Protein AF-A0A954GT92-F1 (afdb_monomer_lite)

Foldseek 3Di:
DDDDDDDDDDDDDDPVPDPPDPPPPPPPPPPPDVVNVLLVVCVVCVVVVHDDDLCVSCVVPVVCNVVSVVPVVVVVVVVVVQVVVVVVVVVPPDPPDPVCQDDPQWGFDAFPDQDPVGTDTDTDRNDDDDDD

Structure (mmCIF, N/CA/C/O backbone):
data_AF-A0A954GT92-F1
#
_entry.id   AF-A0A954GT92-F1
#
loop_
_atom_site.group_PDB
_atom_site.id
_atom_site.type_symbol
_atom_site.label_atom_id
_atom_site.label_alt_id
_atom_site.label_comp_id
_atom_site.label_asym_id
_atom_site.label_entity_id
_atom_site.label_seq_id
_atom_site.pdbx_PDB_ins_code
_atom_site.Cartn_x
_atom_site.Cartn_y
_atom_site.Cartn_z
_atom_site.occupancy
_atom_site.B_iso_or_equiv
_atom_site.auth_seq_id
_atom_site.auth_comp_id
_atom_site.auth_asym_id
_atom_site.auth_atom_id
_atom_site.pdbx_PDB_model_num
ATOM 1 N N . MET A 1 1 ? 30.919 -56.099 57.991 1.00 40.53 1 MET A N 1
ATOM 2 C CA . MET A 1 1 ? 29.799 -55.316 58.552 1.00 40.53 1 MET A CA 1
ATOM 3 C C . MET A 1 1 ? 30.150 -53.840 58.389 1.00 40.53 1 MET A C 1
ATOM 5 O O . MET A 1 1 ? 31.118 -53.416 58.995 1.00 40.53 1 MET A O 1
ATOM 9 N N . THR A 1 2 ? 29.684 -53.176 57.321 1.00 41.78 2 THR A N 1
ATOM 10 C CA . THR A 1 2 ? 28.425 -52.381 57.267 1.00 41.78 2 THR A CA 1
ATOM 11 C C . THR A 1 2 ? 28.515 -51.176 58.208 1.00 41.78 2 THR A C 1
ATOM 13 O O . THR A 1 2 ? 28.666 -51.378 59.401 1.00 41.78 2 THR A O 1
ATOM 16 N N . GLY A 1 3 ? 28.431 -49.910 57.824 1.00 38.72 3 GLY A N 1
ATOM 17 C CA . GLY A 1 3 ? 28.083 -49.207 56.594 1.00 38.72 3 GLY A CA 1
ATOM 18 C C . GLY A 1 3 ? 27.749 -47.781 57.054 1.00 38.72 3 GLY A C 1
ATOM 19 O O . GLY A 1 3 ? 27.098 -47.627 58.085 1.00 38.72 3 GLY A O 1
ATOM 20 N N . SER A 1 4 ? 28.243 -46.745 56.381 1.00 43.84 4 SER A N 1
ATOM 21 C CA . SER A 1 4 ? 27.777 -45.374 56.613 1.00 43.84 4 SER A CA 1
ATOM 22 C C . SER A 1 4 ? 27.986 -44.538 55.349 1.00 43.84 4 SER A C 1
ATOM 24 O O . SER A 1 4 ? 29.019 -44.690 54.697 1.00 43.84 4 SER A O 1
ATOM 26 N N . ALA A 1 5 ? 27.002 -43.680 55.057 1.00 52.94 5 ALA A N 1
ATOM 27 C CA . ALA A 1 5 ? 26.598 -43.059 53.776 1.00 52.94 5 ALA A CA 1
ATOM 28 C C . ALA A 1 5 ? 25.736 -43.984 52.880 1.00 52.94 5 ALA A C 1
ATOM 30 O O . ALA A 1 5 ? 26.092 -45.159 52.761 1.00 52.94 5 ALA A O 1
ATOM 31 N N . PRO A 1 6 ? 24.609 -43.526 52.266 1.00 48.28 6 PRO A N 1
ATOM 32 C CA . PRO A 1 6 ? 24.300 -42.183 51.711 1.00 48.28 6 PRO A CA 1
ATOM 33 C C . PRO A 1 6 ? 22.958 -41.590 52.261 1.00 48.28 6 PRO A C 1
ATOM 35 O O . PRO A 1 6 ? 22.289 -42.250 53.045 1.00 48.28 6 PRO A O 1
ATOM 38 N N . ALA A 1 7 ? 22.514 -40.348 52.018 1.00 54.91 7 ALA A N 1
ATOM 39 C CA . ALA A 1 7 ? 22.225 -39.721 50.728 1.00 54.91 7 ALA A CA 1
ATOM 40 C C . ALA A 1 7 ? 22.146 -38.175 50.798 1.00 54.91 7 ALA A C 1
ATOM 42 O O . ALA A 1 7 ? 21.885 -37.623 51.869 1.00 54.91 7 ALA A O 1
ATOM 43 N N . PRO A 1 8 ? 22.371 -37.503 49.654 1.00 50.91 8 PRO A N 1
ATOM 44 C CA . PRO A 1 8 ? 22.205 -36.067 49.465 1.00 50.91 8 PRO A CA 1
ATOM 45 C C . PRO A 1 8 ? 20.745 -35.732 49.134 1.00 50.91 8 PRO A C 1
ATOM 47 O O . PRO A 1 8 ? 20.121 -36.431 48.340 1.00 50.91 8 PRO A O 1
ATOM 50 N N . ASP A 1 9 ? 20.230 -34.643 49.691 1.00 46.78 9 ASP A N 1
ATOM 51 C CA . ASP A 1 9 ? 19.015 -34.000 49.192 1.00 46.78 9 ASP A CA 1
ATOM 52 C C . ASP A 1 9 ? 19.227 -32.491 49.260 1.00 46.78 9 ASP A C 1
ATOM 54 O O . ASP A 1 9 ? 19.159 -31.892 50.331 1.00 46.78 9 ASP A O 1
ATOM 58 N N . ALA A 1 10 ? 19.672 -31.936 48.137 1.00 50.94 10 ALA A N 1
ATOM 59 C CA . ALA A 1 10 ? 19.654 -30.515 47.809 1.00 50.94 10 ALA A CA 1
ATOM 60 C C . ALA A 1 10 ? 20.460 -30.326 46.524 1.00 50.94 10 ALA A C 1
ATOM 62 O O . ALA A 1 10 ? 21.687 -30.226 46.554 1.00 50.94 10 ALA A O 1
ATOM 63 N N . ALA A 1 11 ? 19.759 -30.291 45.402 1.00 48.25 11 ALA A N 1
ATOM 64 C CA . ALA A 1 11 ? 19.965 -29.268 44.387 1.00 48.25 11 ALA A CA 1
ATOM 65 C C . ALA A 1 11 ? 18.851 -29.452 43.368 1.00 48.25 11 ALA A C 1
ATOM 67 O O . ALA A 1 11 ? 18.955 -30.267 42.451 1.00 48.25 11 ALA A O 1
ATOM 68 N N . ASP A 1 12 ? 17.772 -28.720 43.617 1.00 50.59 12 ASP A N 1
ATOM 69 C CA . ASP A 1 12 ? 16.751 -28.407 42.644 1.00 50.59 12 ASP A CA 1
ATOM 70 C C . ASP A 1 12 ? 17.377 -28.064 41.290 1.00 50.59 12 ASP A C 1
ATOM 72 O O . ASP A 1 12 ? 18.262 -27.215 41.147 1.00 50.59 12 ASP A O 1
ATOM 76 N N . ASP A 1 13 ? 16.875 -28.810 40.321 1.00 52.50 13 ASP A N 1
ATOM 77 C CA . ASP A 1 13 ? 16.756 -28.478 38.921 1.00 52.50 13 ASP A CA 1
ATOM 78 C C . ASP A 1 13 ? 16.165 -27.066 38.759 1.00 52.50 13 ASP A C 1
ATOM 80 O O . ASP A 1 13 ? 14.992 -26.839 39.031 1.00 52.50 13 ASP A O 1
ATOM 84 N N . ASP A 1 14 ? 16.985 -26.114 38.321 1.00 43.97 14 ASP A N 1
ATOM 85 C CA . ASP A 1 14 ? 16.512 -25.014 37.478 1.00 43.97 14 ASP A CA 1
ATOM 86 C C . ASP A 1 14 ? 17.628 -24.646 36.500 1.00 43.97 14 ASP A C 1
ATOM 88 O O . ASP A 1 14 ? 18.277 -23.602 36.556 1.00 43.97 14 ASP A O 1
ATOM 92 N N . GLY A 1 15 ? 17.901 -25.579 35.590 1.00 50.12 15 GLY A N 1
ATOM 93 C CA . GLY A 1 15 ? 18.566 -25.272 34.334 1.00 50.12 15 GLY A CA 1
ATOM 94 C C . GLY A 1 15 ? 17.582 -24.575 33.401 1.00 50.12 15 GLY A C 1
ATOM 95 O O . GLY A 1 15 ? 17.260 -25.120 32.347 1.00 50.12 15 GLY A O 1
ATOM 96 N N . SER A 1 16 ? 17.100 -23.386 33.779 1.00 47.38 16 SER A N 1
ATOM 97 C CA . SER A 1 16 ? 16.424 -22.467 32.865 1.00 47.38 16 SER A CA 1
ATOM 98 C C . SER A 1 16 ? 17.448 -22.005 31.830 1.00 47.38 16 SER A C 1
ATOM 100 O O . SER A 1 16 ? 18.077 -20.956 31.951 1.00 47.38 16 SER A O 1
ATOM 102 N N . ALA A 1 1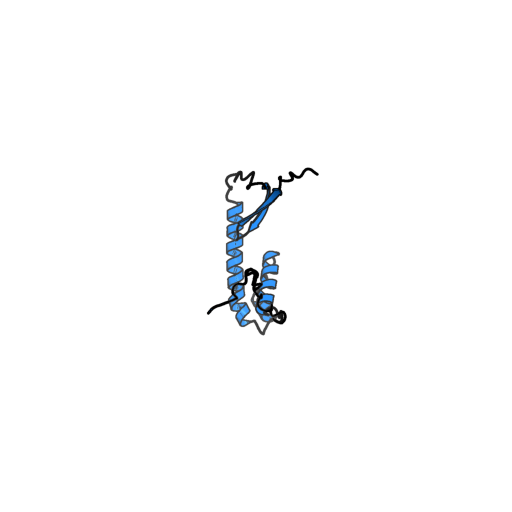7 ? 17.674 -22.844 30.821 1.00 51.81 17 ALA A N 1
ATOM 103 C CA . ALA A 1 17 ? 18.330 -22.448 29.596 1.00 51.81 17 ALA A CA 1
ATOM 104 C C . ALA A 1 17 ? 17.461 -21.352 28.976 1.00 51.81 17 ALA A C 1
ATOM 106 O O . ALA A 1 17 ? 16.425 -21.640 28.371 1.00 51.81 17 ALA A O 1
ATOM 107 N N . GLU A 1 18 ? 17.857 -20.092 29.168 1.00 53.22 18 GLU A N 1
ATOM 108 C CA . GLU A 1 18 ? 17.333 -18.995 28.366 1.00 53.22 18 GLU A CA 1
ATOM 109 C C . GLU A 1 18 ? 17.428 -19.427 26.898 1.00 53.22 18 GLU A C 1
ATOM 111 O O . GLU A 1 18 ? 18.504 -19.861 26.463 1.00 53.22 18 GLU A O 1
ATOM 116 N N . PRO A 1 19 ? 16.328 -19.389 26.125 1.00 51.81 19 PRO A N 1
ATOM 117 C CA . PRO A 1 19 ? 16.413 -19.679 24.712 1.00 51.81 19 PRO A CA 1
ATOM 118 C C . PRO A 1 19 ? 17.321 -18.612 24.115 1.00 51.81 19 PRO A C 1
ATOM 120 O O . PRO A 1 19 ? 16.943 -17.447 24.006 1.00 51.81 19 PRO A O 1
ATOM 123 N N . MET A 1 20 ? 18.541 -19.029 23.778 1.00 53.59 20 MET A N 1
ATOM 124 C CA . MET A 1 20 ? 19.491 -18.261 22.999 1.00 53.59 20 MET A CA 1
ATOM 125 C C . MET A 1 20 ? 18.762 -17.862 21.719 1.00 53.59 20 MET A C 1
ATOM 127 O O . MET A 1 20 ? 18.602 -18.669 20.800 1.00 53.59 20 MET A O 1
ATOM 131 N N . LEU A 1 21 ? 18.254 -16.629 21.692 1.00 63.62 21 LEU A N 1
ATOM 132 C CA . LEU A 1 21 ? 17.856 -15.995 20.451 1.00 63.62 21 LEU A CA 1
ATOM 133 C C . LEU A 1 21 ? 19.069 -16.143 19.525 1.00 63.62 21 LEU A C 1
ATOM 135 O O . LEU A 1 21 ? 20.190 -15.854 19.966 1.00 63.62 21 LEU A O 1
ATOM 139 N N . PRO A 1 22 ? 18.898 -16.660 18.294 1.00 65.25 22 PRO A N 1
ATOM 140 C CA . PRO A 1 22 ? 20.004 -16.670 17.351 1.00 65.25 22 PRO A CA 1
ATOM 141 C C . PRO A 1 22 ? 20.550 -15.241 17.278 1.00 65.25 22 PRO A C 1
ATOM 143 O O . PRO A 1 22 ? 19.750 -14.304 17.405 1.00 65.25 22 PRO A O 1
ATOM 146 N N . PRO A 1 23 ? 21.875 -15.053 17.126 1.00 58.97 23 PRO A N 1
ATOM 147 C CA . PRO A 1 23 ? 22.414 -13.723 16.917 1.00 58.97 23 PRO A CA 1
ATOM 148 C C . PRO A 1 23 ? 21.603 -13.114 15.782 1.00 58.97 23 PRO A C 1
ATOM 150 O O . PRO A 1 23 ? 21.558 -13.663 14.679 1.00 58.97 23 PRO A O 1
ATOM 153 N N . ILE A 1 24 ? 20.871 -12.046 16.100 1.00 61.41 24 ILE A N 1
ATOM 154 C CA . ILE A 1 24 ? 20.341 -11.166 15.078 1.00 61.41 24 ILE A CA 1
ATOM 155 C C . ILE A 1 24 ? 21.569 -10.785 14.273 1.00 61.41 24 ILE A C 1
ATOM 157 O O . ILE A 1 24 ? 22.506 -10.188 14.799 1.00 61.41 24 ILE A O 1
ATOM 161 N N . ASP A 1 25 ? 21.638 -11.277 13.044 1.00 52.03 25 ASP A N 1
ATOM 162 C CA . ASP A 1 25 ? 22.680 -10.880 12.125 1.00 52.03 25 ASP A CA 1
ATOM 163 C C . ASP A 1 25 ? 22.407 -9.397 11.828 1.00 52.03 25 ASP A C 1
ATOM 165 O O . ASP A 1 25 ? 21.683 -9.036 10.905 1.00 52.03 25 ASP A O 1
ATOM 169 N N . GLU A 1 26 ? 22.917 -8.521 12.702 1.00 53.62 26 GLU A N 1
ATOM 170 C CA . GLU A 1 26 ? 22.897 -7.057 12.585 1.00 53.62 26 GLU A CA 1
ATOM 171 C C . GLU A 1 26 ? 23.706 -6.585 11.362 1.00 53.62 26 GLU A C 1
ATOM 173 O O . GLU A 1 26 ? 23.830 -5.386 11.120 1.00 53.62 26 GLU A O 1
ATOM 178 N N . ASN A 1 27 ? 24.236 -7.527 10.573 1.00 46.88 27 ASN A N 1
ATOM 179 C CA . ASN A 1 27 ? 24.996 -7.312 9.360 1.00 46.88 27 ASN A CA 1
ATOM 180 C C . ASN A 1 27 ? 24.256 -7.778 8.091 1.00 46.88 27 ASN A C 1
ATOM 182 O O . ASN A 1 27 ? 24.871 -7.868 7.028 1.00 46.88 27 ASN A O 1
ATOM 186 N N . ALA A 1 28 ? 22.933 -7.986 8.143 1.00 49.66 28 ALA A N 1
ATOM 187 C CA . ALA A 1 28 ? 22.108 -7.872 6.944 1.00 49.66 28 ALA A CA 1
ATOM 188 C C . ALA A 1 28 ? 22.140 -6.407 6.494 1.00 49.66 28 ALA A C 1
ATOM 190 O O . ALA A 1 28 ? 21.303 -5.592 6.884 1.00 49.66 28 ALA A O 1
ATOM 191 N N . GLU A 1 29 ? 23.177 -6.070 5.729 1.00 53.09 29 GLU A N 1
ATOM 192 C CA . GLU A 1 29 ? 23.333 -4.824 5.002 1.00 53.09 29 GLU A CA 1
ATOM 193 C C . GLU A 1 29 ? 21.970 -4.440 4.428 1.00 53.09 29 GLU A C 1
ATOM 195 O O . GLU A 1 29 ? 21.473 -5.048 3.483 1.00 53.09 29 GLU A O 1
ATOM 200 N N . THR A 1 30 ? 21.341 -3.440 5.046 1.00 55.62 30 THR A N 1
ATOM 201 C CA . THR A 1 30 ? 20.066 -2.841 4.642 1.00 55.62 30 THR A CA 1
ATOM 202 C C . THR A 1 30 ? 20.254 -2.032 3.356 1.00 55.62 30 THR A C 1
ATOM 204 O O . THR A 1 30 ? 19.850 -0.880 3.217 1.00 55.62 30 THR A O 1
ATOM 207 N N . THR A 1 31 ? 20.914 -2.626 2.369 1.00 60.00 31 THR A N 1
ATOM 208 C CA . THR A 1 31 ? 20.801 -2.183 0.994 1.00 60.00 31 THR A CA 1
ATOM 209 C C . THR A 1 31 ? 19.416 -2.630 0.568 1.00 60.00 31 THR A C 1
ATOM 211 O O . THR A 1 31 ? 19.247 -3.744 0.082 1.00 60.00 31 THR A O 1
ATOM 214 N N . ARG A 1 32 ? 18.404 -1.793 0.855 1.00 62.06 32 ARG A N 1
ATOM 215 C CA . ARG A 1 32 ? 17.055 -1.967 0.302 1.00 62.06 32 ARG A CA 1
ATOM 216 C C . ARG A 1 32 ? 17.209 -2.371 -1.151 1.00 62.06 32 ARG A C 1
ATOM 218 O O . ARG A 1 32 ? 17.922 -1.681 -1.887 1.00 62.06 32 ARG A O 1
ATOM 225 N N . ASP A 1 33 ? 16.562 -3.470 -1.521 1.00 80.56 33 ASP A N 1
ATOM 226 C CA . ASP A 1 33 ? 16.615 -3.956 -2.886 1.00 80.56 33 ASP A CA 1
ATOM 227 C C . ASP A 1 33 ? 16.258 -2.787 -3.824 1.00 80.56 33 ASP A C 1
ATOM 229 O O . ASP A 1 33 ? 15.283 -2.062 -3.571 1.00 80.56 33 ASP A O 1
ATOM 233 N N . PRO A 1 34 ? 17.083 -2.499 -4.842 1.00 80.81 34 PRO A N 1
ATOM 234 C CA . PRO A 1 34 ? 16.884 -1.318 -5.666 1.00 80.81 34 PRO A CA 1
ATOM 235 C C . PRO A 1 34 ? 15.516 -1.340 -6.358 1.00 80.81 34 PRO A C 1
ATOM 237 O O . PRO A 1 34 ? 14.933 -0.274 -6.566 1.00 80.81 34 PRO A O 1
ATOM 240 N N . MET A 1 35 ? 14.962 -2.524 -6.647 1.00 84.00 35 MET A N 1
ATOM 241 C CA . MET A 1 35 ? 13.612 -2.639 -7.185 1.00 84.00 35 MET A CA 1
ATOM 242 C C . MET A 1 35 ? 12.547 -2.338 -6.131 1.00 84.00 35 MET A C 1
ATOM 244 O O . MET A 1 35 ? 11.573 -1.643 -6.423 1.00 84.00 35 MET A O 1
ATOM 248 N N . GLU A 1 36 ? 12.739 -2.784 -4.887 1.00 84.56 36 GLU A N 1
ATOM 249 C CA . GLU A 1 36 ? 11.834 -2.458 -3.776 1.00 84.56 36 GLU A CA 1
ATOM 250 C C . GLU A 1 36 ? 11.754 -0.941 -3.552 1.00 84.56 36 GLU A C 1
ATOM 252 O O . GLU A 1 36 ? 10.669 -0.389 -3.335 1.00 84.56 36 GLU A O 1
ATOM 257 N N . MET A 1 37 ? 12.887 -0.243 -3.670 1.00 86.38 37 MET A N 1
ATOM 258 C CA . MET A 1 37 ? 12.932 1.215 -3.585 1.00 86.38 37 MET A CA 1
ATOM 259 C C . MET A 1 37 ? 12.140 1.868 -4.725 1.00 86.38 37 MET A C 1
ATOM 261 O O . MET A 1 37 ? 11.310 2.741 -4.466 1.00 86.38 37 MET A O 1
ATOM 265 N N . VAL A 1 38 ? 12.345 1.417 -5.967 1.00 87.94 38 VAL A N 1
ATOM 266 C CA . VAL A 1 38 ? 11.626 1.930 -7.143 1.00 87.94 38 VAL A CA 1
ATOM 267 C C . VAL A 1 38 ? 10.120 1.694 -7.022 1.00 87.94 38 VAL A C 1
ATOM 269 O O . VAL A 1 38 ? 9.339 2.630 -7.205 1.00 87.94 38 VAL A O 1
ATOM 272 N N . ALA A 1 39 ? 9.705 0.478 -6.663 1.00 86.50 39 ALA A N 1
ATOM 273 C CA . ALA A 1 39 ? 8.303 0.125 -6.475 1.00 86.50 39 ALA A CA 1
ATOM 274 C C . ALA A 1 39 ? 7.653 0.963 -5.364 1.00 86.50 39 ALA A C 1
ATOM 276 O O . ALA A 1 39 ? 6.556 1.491 -5.548 1.00 86.50 39 ALA A O 1
ATOM 277 N N . SER A 1 40 ? 8.347 1.151 -4.238 1.00 86.56 40 SER A N 1
ATOM 278 C CA . SER A 1 40 ? 7.860 1.965 -3.120 1.00 86.56 40 SER A CA 1
ATOM 279 C C . SER A 1 40 ? 7.664 3.426 -3.521 1.00 86.56 40 SER A C 1
ATOM 281 O O . SER A 1 40 ? 6.601 3.994 -3.270 1.00 86.56 40 SER A O 1
ATOM 283 N N . THR A 1 41 ? 8.653 4.028 -4.191 1.00 87.56 41 THR A N 1
ATOM 284 C CA . THR A 1 41 ? 8.553 5.408 -4.687 1.00 87.56 41 THR A CA 1
ATOM 285 C C . THR A 1 41 ? 7.424 5.559 -5.705 1.00 87.56 41 THR A C 1
ATOM 287 O O . THR A 1 41 ? 6.641 6.503 -5.620 1.00 87.56 41 THR A O 1
ATOM 290 N N . PHE A 1 42 ? 7.292 4.618 -6.640 1.00 89.50 42 PHE A N 1
ATOM 291 C CA . PHE A 1 42 ? 6.233 4.644 -7.645 1.00 89.50 42 PHE A CA 1
ATOM 292 C C . PHE A 1 42 ? 4.833 4.541 -7.018 1.00 89.50 42 PHE A C 1
ATOM 294 O O . PHE A 1 42 ? 3.933 5.308 -7.365 1.00 89.50 42 PHE A O 1
ATOM 301 N N . MET A 1 43 ? 4.657 3.643 -6.044 1.00 87.19 43 MET A N 1
ATOM 302 C CA . MET A 1 43 ? 3.398 3.480 -5.311 1.00 87.19 43 MET A CA 1
ATOM 303 C C . MET A 1 43 ? 3.059 4.704 -4.454 1.00 87.19 43 MET A C 1
ATOM 305 O O . MET A 1 43 ? 1.889 5.064 -4.339 1.00 87.19 43 MET A O 1
ATOM 309 N N . GLU A 1 44 ? 4.052 5.367 -3.862 1.00 87.56 44 GLU A N 1
ATOM 310 C CA . GLU A 1 44 ? 3.839 6.624 -3.138 1.00 87.56 44 GLU A CA 1
ATOM 311 C C . GLU A 1 44 ? 3.347 7.736 -4.077 1.00 87.56 44 GLU A C 1
ATOM 313 O O . GLU A 1 44 ? 2.374 8.433 -3.772 1.00 87.56 44 GLU A O 1
ATOM 318 N N . GLU A 1 45 ? 3.941 7.862 -5.266 1.00 85.62 45 GLU A N 1
ATOM 319 C CA . GLU A 1 45 ? 3.479 8.826 -6.266 1.00 85.62 45 GLU A CA 1
ATOM 320 C C . GLU A 1 45 ? 2.050 8.520 -6.744 1.00 85.62 45 GLU A C 1
ATOM 322 O O . GLU A 1 45 ? 1.224 9.434 -6.796 1.00 85.62 45 GLU A O 1
ATOM 327 N N . LEU A 1 46 ? 1.710 7.250 -6.990 1.00 84.88 46 LEU A N 1
ATOM 328 C CA . LEU A 1 46 ? 0.334 6.848 -7.310 1.00 84.88 46 LEU A CA 1
ATOM 329 C C . LEU A 1 46 ? -0.658 7.219 -6.199 1.00 84.88 46 LEU A C 1
ATOM 331 O O . LEU A 1 46 ? -1.712 7.794 -6.476 1.00 84.88 46 LEU A O 1
ATOM 335 N N . ARG A 1 47 ? -0.310 6.958 -4.932 1.00 78.06 47 ARG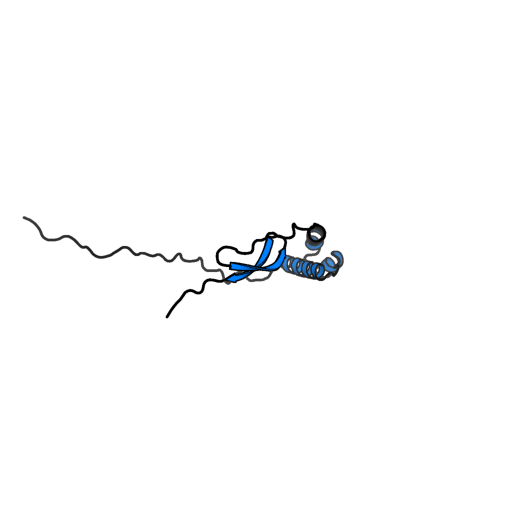 A N 1
ATOM 336 C CA . ARG A 1 47 ? -1.164 7.266 -3.768 1.00 78.06 47 ARG A CA 1
ATOM 337 C C . ARG A 1 47 ? -1.365 8.760 -3.544 1.00 78.06 47 ARG A C 1
ATOM 339 O O . ARG A 1 47 ? -2.424 9.172 -3.080 1.00 78.06 47 ARG A O 1
ATOM 346 N N . THR A 1 48 ? -0.375 9.582 -3.888 1.00 81.31 48 THR A N 1
ATOM 347 C CA . THR A 1 48 ? -0.498 11.051 -3.842 1.00 81.31 48 THR A CA 1
ATOM 348 C C . THR A 1 48 ? -1.312 11.623 -5.011 1.00 81.31 48 THR A C 1
ATOM 350 O O . THR A 1 48 ? -1.495 12.836 -5.101 1.00 81.31 48 THR A O 1
ATOM 353 N N . GLY A 1 49 ? -1.834 10.764 -5.894 1.00 76.44 49 GLY A N 1
ATOM 354 C CA . GLY A 1 49 ? -2.675 11.140 -7.029 1.00 76.44 49 GLY A CA 1
ATOM 355 C C . GLY A 1 49 ? -1.891 11.528 -8.281 1.00 76.44 49 GLY A C 1
ATOM 356 O O . GLY A 1 49 ? -2.493 11.937 -9.277 1.00 76.44 49 GLY A O 1
ATOM 357 N N . LYS A 1 50 ? -0.559 11.397 -8.270 1.00 80.56 50 LYS A N 1
ATOM 358 C CA . LYS A 1 50 ? 0.242 11.531 -9.488 1.00 80.56 50 LYS A CA 1
ATOM 359 C C . LYS A 1 50 ? 0.068 10.277 -10.345 1.00 80.56 50 LYS A C 1
ATOM 361 O O . LYS A 1 50 ? -0.179 9.188 -9.842 1.00 80.56 50 LYS A O 1
ATOM 366 N N . ARG A 1 51 ? 0.222 10.427 -11.662 1.00 79.50 51 ARG A N 1
ATOM 367 C CA . ARG A 1 51 ? 0.246 9.306 -12.615 1.00 79.50 51 ARG A CA 1
ATOM 368 C C . ARG A 1 51 ? 1.634 9.185 -13.237 1.00 79.50 51 ARG A C 1
ATOM 370 O O . ARG A 1 51 ? 1.819 9.637 -14.368 1.00 79.50 51 ARG A O 1
ATOM 377 N N . PRO A 1 52 ? 2.621 8.662 -12.489 1.00 84.50 52 PRO A N 1
ATOM 378 C CA . PRO A 1 52 ? 3.936 8.395 -13.047 1.00 84.50 52 PRO A CA 1
ATOM 379 C C . PRO A 1 52 ? 3.828 7.392 -14.203 1.00 84.50 52 PRO A C 1
ATOM 381 O O . PRO A 1 52 ? 3.089 6.410 -14.131 1.00 84.50 52 PRO A O 1
ATOM 384 N N . SER A 1 53 ? 4.555 7.650 -15.287 1.00 87.75 53 SER A N 1
ATOM 385 C CA . SER A 1 53 ? 4.642 6.729 -16.419 1.00 87.75 53 SER A CA 1
ATOM 386 C C . SER A 1 53 ? 5.683 5.652 -16.134 1.00 87.75 53 SER A C 1
ATOM 388 O O . SER A 1 53 ? 6.780 5.945 -15.656 1.00 87.75 53 SER A O 1
ATOM 390 N N . VAL A 1 54 ? 5.357 4.405 -16.473 1.00 89.69 54 VAL A N 1
ATOM 391 C CA . VAL A 1 54 ? 6.280 3.267 -16.347 1.00 89.69 54 VAL A CA 1
ATOM 392 C C . VAL A 1 54 ? 7.535 3.487 -17.191 1.00 89.69 54 VAL A C 1
ATOM 394 O O . VAL A 1 54 ? 8.638 3.178 -16.748 1.00 89.69 54 VAL A O 1
ATOM 397 N N . ASP A 1 55 ? 7.388 4.067 -18.384 1.00 88.25 55 ASP A N 1
ATOM 398 C CA . ASP A 1 55 ? 8.516 4.267 -19.295 1.00 88.25 55 ASP A CA 1
ATOM 399 C C . ASP A 1 55 ? 9.466 5.379 -18.813 1.00 88.25 55 ASP A C 1
ATOM 401 O O . ASP A 1 55 ? 10.683 5.217 -18.875 1.00 88.25 55 ASP A O 1
ATOM 405 N N . ASP A 1 56 ? 8.935 6.447 -18.204 1.00 88.62 56 ASP A N 1
ATOM 406 C CA . ASP A 1 56 ? 9.749 7.485 -17.553 1.00 88.62 56 ASP A CA 1
ATOM 407 C C . ASP A 1 56 ? 10.571 6.913 -16.386 1.00 88.62 56 ASP A C 1
ATOM 409 O O . ASP A 1 56 ? 11.742 7.260 -16.200 1.00 88.62 56 ASP A O 1
ATOM 413 N N . PHE A 1 57 ? 9.982 5.998 -15.608 1.00 87.50 57 PHE A N 1
ATOM 414 C CA . PHE A 1 57 ? 10.692 5.292 -14.541 1.00 87.50 57 PHE A CA 1
ATOM 415 C C . PHE A 1 57 ? 11.758 4.344 -15.099 1.00 87.50 57 PHE A C 1
ATOM 417 O O . PHE A 1 57 ? 12.888 4.347 -14.610 1.00 87.50 57 PHE A O 1
ATOM 424 N N . ALA A 1 58 ? 11.454 3.608 -16.168 1.00 89.88 58 ALA A N 1
ATOM 425 C CA . ALA A 1 58 ? 12.419 2.738 -16.837 1.00 89.88 58 ALA A CA 1
ATOM 426 C C . ALA A 1 58 ? 13.603 3.526 -17.434 1.00 89.88 58 ALA A C 1
ATOM 428 O O . ALA A 1 58 ? 14.734 3.043 -17.435 1.00 89.88 58 ALA A O 1
ATOM 429 N N . HIS A 1 59 ? 13.371 4.759 -17.895 1.00 89.00 59 HIS A N 1
ATOM 430 C CA . HIS A 1 59 ? 14.429 5.653 -18.367 1.00 89.00 59 HIS A CA 1
ATOM 431 C C . HIS A 1 59 ? 15.302 6.219 -17.238 1.00 89.00 59 HIS A C 1
ATOM 433 O O . HIS A 1 59 ? 16.507 6.388 -17.432 1.00 89.00 59 HIS A O 1
ATOM 439 N N . ARG A 1 60 ? 14.730 6.502 -16.058 1.00 87.19 60 ARG A N 1
ATOM 440 C CA . ARG A 1 60 ? 15.492 6.955 -14.876 1.00 87.19 60 ARG A CA 1
ATOM 441 C C . ARG A 1 60 ? 16.316 5.837 -14.238 1.00 87.19 60 ARG A C 1
ATOM 443 O O . ARG A 1 60 ? 17.369 6.124 -13.674 1.00 87.19 60 ARG A O 1
ATOM 450 N N . PHE A 1 61 ? 15.855 4.593 -14.349 1.00 86.88 61 PHE A N 1
ATOM 451 C CA . PHE A 1 61 ? 16.470 3.413 -13.742 1.00 86.88 61 PHE A CA 1
ATOM 452 C C . PHE A 1 61 ? 16.768 2.349 -14.810 1.00 86.88 61 PHE A C 1
ATOM 454 O O . PHE A 1 61 ? 16.096 1.318 -14.869 1.00 86.88 61 PHE A O 1
ATOM 461 N N . PRO A 1 62 ? 17.782 2.568 -15.672 1.00 85.50 62 PRO A N 1
ATOM 462 C CA . PRO A 1 62 ? 18.063 1.678 -16.798 1.00 85.50 62 PRO A CA 1
ATOM 463 C C . PRO A 1 62 ? 18.442 0.253 -16.368 1.00 85.50 62 PRO A C 1
ATOM 465 O O . PRO A 1 62 ? 18.218 -0.688 -17.120 1.00 85.50 62 PRO A O 1
ATOM 468 N N . GLN A 1 63 ? 18.996 0.085 -15.163 1.00 88.06 63 GLN A N 1
ATOM 469 C CA . GLN A 1 63 ? 19.398 -1.217 -14.617 1.00 88.06 63 GLN A CA 1
ATOM 470 C C . GLN A 1 63 ? 18.196 -2.093 -14.238 1.00 88.06 63 GLN A C 1
ATOM 472 O O . GLN A 1 63 ? 18.281 -3.309 -14.342 1.00 88.06 63 GLN A O 1
ATOM 477 N N . GLN A 1 64 ? 17.077 -1.481 -13.844 1.00 87.50 64 GLN A N 1
ATOM 478 C CA . GLN A 1 64 ? 15.831 -2.154 -13.466 1.00 87.50 64 GLN A CA 1
ATOM 479 C C . GLN A 1 64 ? 14.766 -2.021 -14.563 1.00 87.50 64 GLN A C 1
ATOM 481 O O . GLN A 1 64 ? 13.608 -2.342 -14.345 1.00 87.50 64 GLN A O 1
ATOM 486 N N . ALA A 1 65 ? 15.118 -1.523 -15.751 1.00 88.56 65 ALA A N 1
ATOM 487 C CA . ALA A 1 65 ? 14.147 -1.103 -16.758 1.00 88.56 65 ALA A CA 1
ATOM 488 C C . ALA A 1 65 ? 13.254 -2.237 -17.290 1.00 88.56 65 ALA A C 1
ATOM 490 O O . ALA A 1 65 ? 12.099 -1.984 -17.630 1.00 88.56 65 ALA A O 1
ATOM 491 N N . GLU A 1 66 ? 13.768 -3.465 -17.393 1.00 90.19 66 GLU A N 1
ATOM 492 C CA . GLU A 1 66 ? 12.950 -4.631 -17.761 1.00 90.19 66 GLU A CA 1
ATOM 493 C C . GLU A 1 66 ? 11.986 -5.002 -16.633 1.00 90.19 66 GLU A C 1
ATOM 495 O O . GLU A 1 66 ?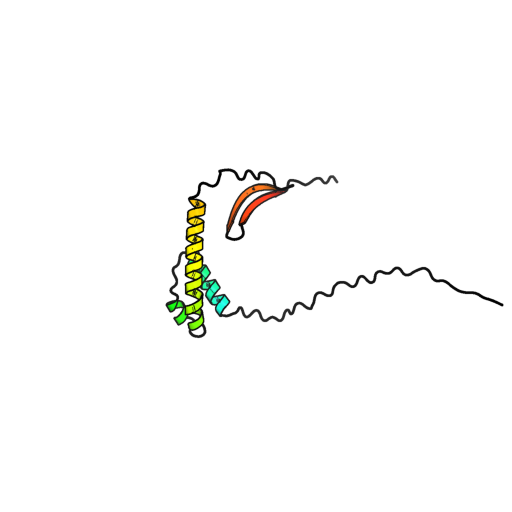 10.786 -5.123 -16.860 1.00 90.19 66 GLU A O 1
ATOM 500 N N . GLU A 1 67 ? 12.491 -5.076 -15.404 1.00 89.31 67 GLU A N 1
ATOM 501 C CA . GLU A 1 67 ? 11.709 -5.427 -14.218 1.00 89.31 67 GLU A CA 1
ATOM 502 C C . GLU A 1 67 ? 10.637 -4.373 -13.904 1.00 89.31 67 GLU A C 1
ATOM 504 O O . GLU A 1 67 ? 9.505 -4.697 -13.565 1.00 89.31 67 GLU A O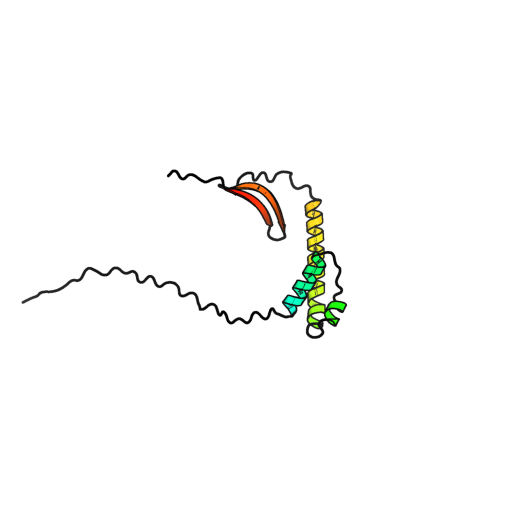 1
ATOM 509 N N . ILE A 1 68 ? 10.947 -3.096 -14.123 1.00 92.38 68 ILE A N 1
ATOM 510 C CA . ILE A 1 68 ? 10.012 -1.970 -14.051 1.00 92.38 68 ILE A CA 1
ATOM 511 C C . ILE A 1 68 ? 8.868 -2.135 -15.051 1.00 92.38 68 ILE A C 1
ATOM 513 O O . ILE A 1 68 ? 7.706 -1.917 -14.701 1.00 92.38 68 ILE A O 1
ATOM 517 N N . ARG A 1 69 ? 9.185 -2.512 -16.293 1.00 91.88 69 ARG A N 1
ATOM 518 C CA . ARG A 1 69 ? 8.185 -2.701 -17.351 1.00 91.88 69 ARG A CA 1
ATOM 519 C C . ARG A 1 69 ? 7.305 -3.925 -17.120 1.00 91.88 69 ARG A C 1
ATOM 521 O O . ARG A 1 69 ? 6.200 -3.947 -17.652 1.00 91.88 69 ARG A O 1
ATOM 528 N N . ASP A 1 70 ? 7.760 -4.887 -16.326 1.00 90.50 70 ASP A N 1
ATOM 529 C CA . ASP A 1 70 ? 6.984 -6.067 -15.945 1.00 90.50 70 ASP A CA 1
ATOM 530 C C . ASP A 1 70 ? 6.146 -5.822 -14.674 1.00 90.50 70 ASP A C 1
ATOM 532 O O . ASP A 1 70 ? 4.922 -5.971 -14.678 1.00 90.50 70 ASP A O 1
ATOM 536 N N . LEU A 1 71 ? 6.779 -5.344 -13.596 1.00 89.62 71 LEU A N 1
ATOM 537 C CA . LEU A 1 71 ? 6.165 -5.236 -12.271 1.00 89.62 71 LEU A CA 1
ATOM 538 C C . LEU A 1 71 ? 5.274 -4.001 -12.099 1.00 89.62 71 LEU A C 1
ATOM 540 O O . LEU A 1 71 ? 4.189 -4.108 -11.519 1.00 89.62 71 LEU A O 1
ATOM 544 N N . LEU A 1 72 ? 5.681 -2.820 -12.582 1.00 90.94 72 LEU A N 1
ATOM 545 C CA . LEU A 1 72 ? 4.909 -1.597 -12.324 1.00 90.94 72 LEU A CA 1
ATOM 546 C C . LEU A 1 72 ? 3.505 -1.619 -12.954 1.00 90.94 72 LEU A C 1
ATOM 548 O O . LEU A 1 72 ? 2.567 -1.220 -12.263 1.00 90.94 72 LEU A O 1
ATOM 552 N N . PRO A 1 73 ? 3.285 -2.111 -14.192 1.00 90.31 73 PRO A N 1
ATOM 553 C CA . PRO A 1 73 ? 1.933 -2.237 -14.740 1.00 90.31 73 PRO A CA 1
ATOM 554 C C . PRO A 1 73 ? 1.009 -3.115 -13.890 1.00 90.31 73 PRO A C 1
ATOM 556 O O . PRO A 1 73 ? -0.171 -2.791 -13.736 1.00 90.31 73 PRO A O 1
ATOM 559 N N . MET A 1 74 ? 1.537 -4.195 -13.301 1.00 88.56 74 MET A N 1
ATOM 560 C CA . MET A 1 74 ? 0.772 -5.052 -12.392 1.00 88.56 74 MET A CA 1
ATOM 561 C C . MET A 1 74 ? 0.376 -4.301 -11.115 1.00 88.56 74 MET A C 1
ATOM 563 O O . MET A 1 74 ? -0.771 -4.398 -10.676 1.00 88.56 74 MET A O 1
ATOM 567 N N . LEU A 1 75 ? 1.286 -3.496 -10.558 1.00 87.69 75 LEU A N 1
ATOM 568 C CA . LEU A 1 75 ? 1.008 -2.656 -9.390 1.00 87.69 75 LEU A CA 1
ATOM 569 C C . LEU A 1 75 ? -0.052 -1.583 -9.677 1.00 87.69 75 LEU A C 1
ATOM 571 O O . LEU A 1 75 ? -0.953 -1.397 -8.860 1.00 87.69 75 LEU A O 1
ATOM 575 N N . ILE A 1 76 ? -0.001 -0.930 -10.846 1.00 87.69 76 ILE A N 1
ATOM 576 C CA . ILE A 1 76 ? -1.031 0.035 -11.276 1.00 87.69 76 ILE A CA 1
ATOM 577 C C . ILE A 1 76 ? -2.397 -0.647 -11.320 1.00 87.69 76 ILE A C 1
ATOM 579 O O . ILE A 1 76 ? -3.358 -0.135 -10.750 1.00 87.69 76 ILE A O 1
ATOM 583 N N . ALA A 1 77 ? -2.487 -1.812 -11.969 1.00 86.25 77 ALA A N 1
ATOM 584 C CA . ALA A 1 77 ? -3.743 -2.543 -12.097 1.00 86.25 77 ALA A CA 1
ATOM 585 C C . ALA A 1 77 ? -4.325 -2.925 -10.726 1.00 86.25 77 ALA A C 1
ATOM 587 O O . ALA A 1 77 ? -5.535 -2.812 -10.516 1.00 86.25 77 ALA A O 1
ATOM 588 N N . LEU A 1 78 ? -3.472 -3.340 -9.787 1.00 84.50 78 LEU A N 1
ATOM 589 C CA . LEU A 1 78 ? -3.887 -3.696 -8.433 1.00 84.50 78 LEU A CA 1
ATOM 590 C C . LEU A 1 78 ? -4.393 -2.475 -7.647 1.00 84.50 78 LEU A C 1
ATOM 592 O O . LEU A 1 78 ? -5.425 -2.562 -6.978 1.00 84.50 78 LEU A O 1
ATOM 596 N N . GLU A 1 79 ? -3.715 -1.331 -7.763 1.00 82.88 79 GLU A N 1
ATOM 597 C CA . GLU A 1 79 ? -4.134 -0.078 -7.124 1.00 82.88 79 GLU A CA 1
ATOM 598 C C . GLU A 1 79 ? -5.447 0.453 -7.726 1.00 82.88 79 GLU A C 1
ATOM 600 O O . GLU A 1 79 ? -6.327 0.884 -6.985 1.00 82.88 79 GLU A O 1
ATOM 605 N N . ASP A 1 80 ? -5.650 0.343 -9.043 1.00 81.00 80 ASP A N 1
ATOM 606 C CA . ASP A 1 80 ? -6.908 0.712 -9.709 1.00 81.00 80 ASP A CA 1
ATOM 607 C C . ASP A 1 80 ? -8.095 -0.131 -9.208 1.00 81.00 80 ASP A C 1
ATOM 609 O O . ASP A 1 80 ? -9.195 0.382 -8.979 1.00 81.00 80 ASP A O 1
ATOM 613 N N . VAL A 1 81 ? -7.888 -1.439 -9.017 1.00 80.25 81 VAL A N 1
ATOM 614 C CA . VAL A 1 81 ? -8.907 -2.337 -8.449 1.00 80.25 81 VAL A CA 1
ATOM 615 C C . VAL A 1 81 ? -9.205 -1.963 -7.000 1.00 80.25 81 VAL A C 1
ATOM 617 O O . VAL A 1 81 ? -10.373 -1.898 -6.613 1.00 80.25 81 VAL A O 1
ATOM 620 N N . LYS A 1 82 ? -8.170 -1.667 -6.212 1.00 74.75 82 LYS A N 1
ATOM 621 C CA . LYS A 1 82 ? -8.323 -1.241 -4.822 1.00 74.75 82 LYS A CA 1
ATOM 622 C C . LYS A 1 82 ? -9.088 0.081 -4.720 1.00 74.75 82 LYS A C 1
ATOM 624 O O . LYS A 1 82 ? -10.070 0.143 -3.988 1.00 74.75 82 LYS A O 1
ATOM 629 N N . ALA A 1 83 ? -8.731 1.083 -5.522 1.00 71.25 83 ALA A N 1
ATOM 630 C CA . ALA A 1 83 ? -9.417 2.372 -5.568 1.00 71.25 83 ALA A CA 1
ATOM 631 C C . ALA A 1 83 ? -10.900 2.224 -5.952 1.00 71.25 83 ALA A C 1
ATOM 633 O O . ALA A 1 83 ? -11.769 2.869 -5.362 1.00 71.25 83 ALA A O 1
ATOM 634 N N . LYS A 1 84 ? -11.217 1.334 -6.902 1.00 69.56 84 LYS A N 1
ATOM 635 C CA . LYS A 1 84 ? -12.608 1.001 -7.252 1.00 69.56 84 LYS A CA 1
ATOM 636 C C . LYS A 1 84 ? -13.343 0.341 -6.092 1.00 69.56 84 LYS A C 1
ATOM 638 O O . LYS A 1 84 ? -14.465 0.737 -5.801 1.00 69.56 84 LYS A O 1
ATOM 643 N N . HIS A 1 85 ? -12.712 -0.606 -5.402 1.00 67.31 85 HIS A N 1
ATOM 644 C CA . HIS A 1 85 ? -13.317 -1.275 -4.253 1.00 67.31 85 HIS A CA 1
ATOM 645 C C . HIS A 1 85 ? -13.525 -0.326 -3.063 1.00 67.31 85 HIS A C 1
ATOM 647 O O . HIS A 1 85 ? -14.528 -0.436 -2.362 1.00 67.31 85 HIS A O 1
ATOM 653 N N . GLU A 1 86 ? -12.628 0.636 -2.839 1.00 62.97 86 GLU A N 1
ATOM 654 C CA . GLU A 1 86 ? -12.803 1.684 -1.826 1.00 62.97 86 GLU A CA 1
ATOM 655 C C . GLU A 1 86 ? -13.960 2.622 -2.187 1.00 62.97 86 GLU A C 1
ATOM 657 O O . GLU A 1 86 ? -14.814 2.891 -1.345 1.00 62.97 86 GLU A O 1
ATOM 662 N N . LEU A 1 87 ? -14.063 3.048 -3.449 1.00 58.94 87 LEU A N 1
ATOM 663 C CA . LEU A 1 87 ? -15.198 3.841 -3.930 1.00 58.94 87 LEU A CA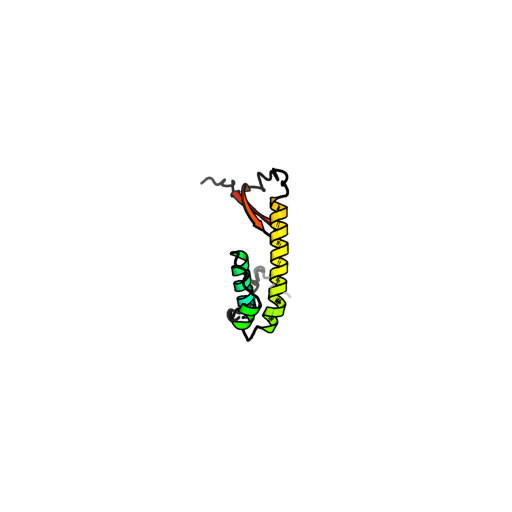 1
ATOM 664 C C . LEU A 1 87 ? -16.527 3.085 -3.814 1.00 58.94 87 LEU A C 1
ATOM 666 O O . LEU A 1 87 ? -17.528 3.684 -3.424 1.00 58.94 87 LEU A O 1
ATOM 670 N N . ASP A 1 88 ? -16.552 1.789 -4.127 1.00 55.88 88 ASP A N 1
ATOM 671 C CA . ASP A 1 88 ? -17.729 0.938 -3.929 1.00 55.88 88 ASP A CA 1
ATOM 672 C C . ASP A 1 88 ? -18.045 0.749 -2.440 1.00 55.88 88 ASP A C 1
ATOM 674 O O . ASP A 1 88 ? -19.204 0.837 -2.052 1.00 55.88 88 ASP A O 1
ATOM 678 N N . SER A 1 89 ? -17.034 0.599 -1.581 1.00 54.62 89 SER A N 1
ATOM 679 C CA . SER A 1 89 ? -17.213 0.491 -0.124 1.00 54.62 89 SER A CA 1
ATOM 680 C C . SER A 1 89 ? -17.743 1.783 0.509 1.00 54.62 89 SER A C 1
ATOM 682 O O . SER A 1 89 ? -18.472 1.719 1.492 1.00 54.62 89 SER A O 1
ATOM 684 N N . VAL A 1 90 ? -17.406 2.949 -0.051 1.00 53.19 90 VAL A N 1
ATOM 685 C CA . VAL A 1 90 ? -17.946 4.257 0.368 1.00 53.19 90 VAL A CA 1
ATOM 686 C C . VAL A 1 90 ? -19.356 4.490 -0.193 1.00 53.19 90 VAL A C 1
ATOM 688 O O . VAL A 1 90 ? -20.161 5.183 0.427 1.00 53.19 90 VAL A O 1
ATOM 691 N N . LYS A 1 91 ? -19.673 3.926 -1.366 1.00 48.62 91 LYS A N 1
ATOM 692 C CA . LYS A 1 91 ? -20.999 4.034 -2.000 1.00 48.62 91 LYS A CA 1
ATOM 693 C C . LYS A 1 91 ? -22.007 3.014 -1.485 1.00 48.62 91 LYS A C 1
ATOM 695 O O . LYS A 1 91 ? -23.207 3.261 -1.591 1.00 48.62 91 LYS A O 1
ATOM 700 N N . GLN A 1 92 ? -21.551 1.894 -0.936 1.00 42.78 92 GLN A N 1
ATOM 701 C CA . GLN A 1 92 ? -22.400 1.003 -0.163 1.00 42.78 92 GLN A CA 1
ATOM 702 C C . GLN A 1 92 ? -22.780 1.746 1.121 1.00 42.78 92 GLN A C 1
ATOM 704 O O . GLN A 1 92 ? -21.888 2.090 1.899 1.00 42.78 92 GLN A O 1
ATOM 709 N N . PRO A 1 93 ? -24.071 2.011 1.387 1.00 41.06 93 PRO A N 1
ATOM 710 C CA . PRO A 1 93 ? -24.464 2.375 2.732 1.00 41.06 93 PRO A CA 1
ATOM 711 C C . PRO A 1 93 ? -24.123 1.166 3.605 1.00 41.06 93 PRO A C 1
ATOM 713 O O . PRO A 1 93 ? -24.831 0.159 3.581 1.00 41.06 93 PRO A O 1
ATOM 716 N N . LEU A 1 94 ? -23.006 1.233 4.339 1.00 47.00 94 LEU A N 1
ATOM 717 C CA . LEU A 1 94 ? -22.786 0.303 5.435 1.00 47.00 94 LEU A CA 1
ATOM 718 C C . LEU A 1 94 ? -24.039 0.356 6.319 1.00 47.00 94 LEU A C 1
ATOM 720 O O . LEU A 1 94 ? -24.584 1.451 6.515 1.00 47.00 94 LEU A O 1
ATOM 724 N N . PRO A 1 95 ? -24.518 -0.782 6.858 1.00 46.50 95 PRO A N 1
ATOM 725 C CA . PRO A 1 95 ? -25.487 -0.719 7.941 1.00 46.50 95 PRO A CA 1
ATOM 726 C C . PRO A 1 95 ? -24.912 0.253 8.970 1.00 46.50 95 PRO A C 1
ATOM 728 O O . PRO A 1 95 ? -23.761 0.102 9.378 1.00 46.50 95 PRO A O 1
ATOM 731 N N . GLN A 1 96 ? -25.677 1.294 9.302 1.00 50.50 96 GLN A N 1
ATOM 732 C CA . GLN A 1 96 ? -25.231 2.493 10.027 1.00 50.50 96 GLN A CA 1
ATOM 733 C C . GLN A 1 96 ? -24.662 2.214 11.429 1.00 50.50 96 GLN A C 1
ATOM 735 O O . GLN A 1 96 ? -24.333 3.143 12.153 1.00 50.50 96 GLN A O 1
ATOM 740 N N . GLN A 1 97 ? -24.526 0.952 11.819 1.00 47.88 97 GLN A N 1
ATOM 741 C CA . GLN A 1 97 ? -24.042 0.534 13.113 1.00 47.88 97 GLN A CA 1
ATOM 742 C C . GLN A 1 97 ? -23.581 -0.925 13.027 1.00 47.88 97 GLN A C 1
ATOM 744 O O . GLN A 1 97 ? -24.343 -1.862 13.246 1.00 47.88 97 GLN A O 1
ATOM 749 N N . LEU A 1 98 ? -22.293 -1.142 12.767 1.00 52.38 98 LEU A N 1
ATOM 750 C CA . LEU A 1 98 ? -21.603 -2.124 13.599 1.00 52.38 98 LEU A CA 1
ATOM 751 C C . LEU A 1 98 ? -21.486 -1.433 14.957 1.00 52.38 98 LEU A C 1
ATOM 753 O O . LEU A 1 98 ? -20.542 -0.691 15.201 1.00 52.38 98 LEU A O 1
ATOM 757 N N . GLU A 1 99 ? -22.526 -1.585 15.777 1.00 57.00 99 GLU A N 1
ATOM 758 C CA . GLU A 1 99 ? -22.685 -1.005 17.117 1.00 57.00 99 GLU A CA 1
ATOM 759 C C . GLU A 1 99 ? -21.749 -1.733 18.094 1.00 57.00 99 GLU A C 1
ATOM 761 O O . GLU A 1 99 ? -22.147 -2.304 19.104 1.00 57.00 99 GLU A O 1
ATOM 766 N N . ILE A 1 100 ? -20.470 -1.811 17.733 1.00 60.69 100 ILE A N 1
ATOM 767 C CA . ILE A 1 100 ? -19.422 -2.327 18.597 1.00 60.69 100 ILE A CA 1
ATOM 768 C C . ILE A 1 100 ? -19.047 -1.157 19.494 1.00 60.69 100 ILE A C 1
ATOM 770 O O . ILE A 1 100 ? -18.071 -0.461 19.250 1.00 60.69 100 ILE A O 1
ATOM 774 N N . GLU A 1 101 ? -19.875 -0.891 20.500 1.00 66.31 101 GLU A N 1
ATOM 775 C CA . GLU A 1 101 ? -19.621 0.176 21.473 1.00 66.31 101 GLU A CA 1
ATOM 776 C C . GLU A 1 101 ? -18.504 -0.213 22.454 1.00 66.31 101 GLU A C 1
ATOM 778 O O . GLU A 1 101 ? -17.823 0.647 23.016 1.00 66.31 101 GLU A O 1
ATOM 783 N N . GLN A 1 102 ? -18.278 -1.517 22.650 1.00 71.50 102 GLN A N 1
ATOM 784 C CA . GLN A 1 102 ? -17.309 -2.034 23.608 1.00 71.50 102 GLN A CA 1
ATOM 785 C C . GLN A 1 102 ? -16.674 -3.342 23.128 1.00 71.50 102 GLN A C 1
ATOM 787 O O . GLN A 1 102 ? -17.356 -4.284 22.725 1.00 71.50 102 GLN A O 1
ATOM 792 N N . LEU A 1 103 ? -15.348 -3.403 23.222 1.00 77.06 103 LEU A N 1
ATOM 793 C CA . LEU A 1 103 ? -14.537 -4.589 22.996 1.00 77.06 103 LEU A CA 1
ATOM 794 C C . LEU A 1 103 ? -13.804 -4.939 24.297 1.00 77.06 103 LEU A C 1
ATOM 796 O O . LEU A 1 103 ? -12.727 -4.419 24.593 1.00 77.06 103 LEU A O 1
ATOM 800 N N . GLY A 1 104 ? -14.416 -5.805 25.107 1.00 79.69 104 GLY A N 1
ATOM 801 C CA . GLY A 1 104 ? -13.900 -6.154 26.431 1.00 79.69 104 GLY A CA 1
ATOM 802 C C . GLY A 1 104 ? -13.896 -4.941 27.363 1.00 79.69 104 GLY A C 1
ATOM 803 O O . GLY A 1 104 ? -14.951 -4.453 27.744 1.00 79.69 104 GLY A O 1
ATOM 804 N N . GLU A 1 105 ? -12.710 -4.446 27.716 1.00 81.31 105 GLU A N 1
ATOM 805 C CA . GLU A 1 105 ? -12.542 -3.267 28.587 1.00 81.31 105 GLU A CA 1
ATOM 806 C C . GLU A 1 105 ? -12.188 -1.989 27.817 1.00 81.31 105 GLU A C 1
ATOM 808 O O . GLU A 1 105 ? -11.863 -0.961 28.413 1.00 81.31 105 GLU A O 1
ATOM 813 N N . TYR A 1 106 ? -12.251 -2.060 26.487 1.00 79.50 106 TYR A N 1
ATOM 814 C CA . TYR A 1 106 ? -12.022 -0.941 25.590 1.00 79.50 106 TYR A CA 1
ATOM 815 C C . TYR A 1 106 ? -13.354 -0.459 25.022 1.00 79.50 106 TYR A C 1
ATOM 817 O O . TYR A 1 106 ? -14.036 -1.187 24.304 1.00 79.50 106 TYR A O 1
ATOM 825 N N . LYS A 1 107 ? -13.731 0.778 25.327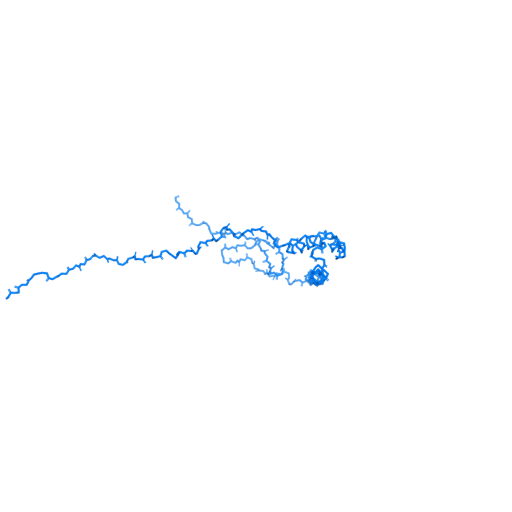 1.00 81.69 107 LYS A N 1
ATOM 826 C CA . LYS A 1 107 ? -14.882 1.455 24.737 1.00 81.69 107 LYS A CA 1
ATOM 827 C C . LYS A 1 107 ? -14.487 2.050 23.395 1.00 81.69 107 LYS A C 1
ATOM 829 O O . LYS A 1 107 ? -13.596 2.893 23.346 1.00 81.69 107 LYS A O 1
ATOM 834 N N . ILE A 1 108 ? -15.128 1.626 22.316 1.00 82.69 108 ILE A N 1
ATOM 835 C CA . ILE A 1 108 ? -14.822 2.127 20.975 1.00 82.69 108 ILE A CA 1
ATOM 836 C C . ILE A 1 108 ? -15.366 3.555 20.839 1.00 82.69 108 ILE A C 1
ATOM 838 O O . ILE A 1 108 ? -16.535 3.812 21.111 1.00 82.69 108 ILE A O 1
ATOM 842 N N . LEU A 1 109 ? -14.508 4.496 20.449 1.00 78.19 109 LEU A N 1
ATOM 843 C CA . LEU A 1 109 ? -14.841 5.913 20.295 1.00 78.19 109 LEU A CA 1
ATOM 844 C C . LEU A 1 109 ? -15.226 6.245 18.852 1.00 78.19 109 LEU A C 1
ATOM 846 O O . LEU A 1 109 ? -16.254 6.876 18.619 1.00 78.19 109 LEU A O 1
ATOM 850 N N . ARG A 1 110 ? -14.399 5.841 17.881 1.00 71.75 110 ARG A N 1
ATOM 851 C CA . ARG A 1 110 ? -14.650 6.044 16.443 1.00 71.75 110 ARG A CA 1
ATOM 852 C C . ARG A 1 110 ? -13.703 5.223 15.581 1.00 71.75 110 ARG A C 1
ATOM 854 O O . ARG A 1 110 ? -12.625 4.837 16.020 1.00 71.75 110 ARG A O 1
ATOM 861 N N . GLU A 1 111 ? -14.080 5.015 14.327 1.00 80.88 111 GLU A N 1
ATOM 862 C CA . GLU A 1 111 ? -13.178 4.520 13.285 1.00 80.88 111 GLU A CA 1
ATOM 863 C C . GLU A 1 111 ? -12.133 5.600 12.946 1.00 80.88 111 GLU A C 1
ATOM 865 O O . GLU A 1 111 ? -12.489 6.749 12.679 1.00 80.88 111 GLU A O 1
ATOM 870 N N . ILE A 1 112 ? -10.846 5.244 12.978 1.00 81.19 112 ILE A N 1
ATOM 871 C CA . ILE A 1 112 ? -9.726 6.144 12.639 1.00 81.19 112 ILE A CA 1
ATOM 872 C C . ILE A 1 112 ? -9.029 5.781 11.330 1.00 81.19 112 ILE A C 1
ATOM 874 O O . ILE A 1 112 ? -8.246 6.576 10.815 1.00 81.19 112 ILE A O 1
ATOM 878 N N . GLY A 1 113 ? -9.315 4.610 10.763 1.00 69.81 113 GLY A N 1
ATOM 879 C CA . GLY A 1 113 ? -8.782 4.228 9.463 1.00 69.81 113 GLY A CA 1
ATOM 880 C C . GLY A 1 113 ? -9.334 2.900 8.969 1.00 69.81 113 GLY A C 1
ATOM 881 O O . GLY A 1 113 ? -9.633 2.007 9.757 1.00 69.81 113 GLY A O 1
ATOM 882 N N . ARG A 1 114 ? -9.430 2.761 7.647 1.00 79.00 114 ARG A N 1
ATOM 883 C CA . ARG A 1 114 ? -9.872 1.544 6.962 1.00 79.00 114 ARG A CA 1
ATOM 884 C C . ARG A 1 114 ? -8.880 1.191 5.870 1.00 79.00 114 ARG A C 1
ATOM 886 O O . ARG A 1 114 ? -8.421 2.070 5.149 1.00 79.00 114 ARG A O 1
ATOM 893 N N . GLY A 1 115 ? -8.542 -0.087 5.754 1.00 75.38 115 GLY A N 1
ATOM 894 C CA . GLY A 1 115 ? -7.615 -0.568 4.736 1.00 75.38 115 GLY A CA 1
ATOM 895 C C . GLY A 1 115 ? -7.819 -2.043 4.411 1.00 75.38 115 GLY A C 1
ATOM 896 O O . GLY A 1 115 ? -8.708 -2.701 4.945 1.00 75.38 115 GLY A O 1
ATOM 897 N N . GLY A 1 116 ? -6.960 -2.582 3.542 1.00 65.56 116 GLY A N 1
ATOM 898 C CA . GLY A 1 116 ? -7.074 -3.958 3.034 1.00 65.56 116 GLY A CA 1
ATOM 899 C C . GLY A 1 116 ? -6.961 -5.068 4.089 1.00 65.56 116 GLY A C 1
ATOM 900 O O . GLY A 1 116 ? -7.313 -6.203 3.799 1.00 65.56 116 GLY A O 1
ATOM 901 N N . MET A 1 117 ? -6.504 -4.752 5.305 1.00 72.56 117 MET A N 1
ATOM 902 C CA . MET A 1 117 ? -6.384 -5.700 6.423 1.00 72.56 117 MET A CA 1
ATOM 903 C C . MET A 1 117 ? -7.471 -5.529 7.497 1.00 72.56 117 MET A C 1
ATOM 905 O O . MET A 1 117 ? -7.483 -6.288 8.462 1.00 72.56 117 MET A O 1
ATOM 909 N N . GLY A 1 118 ? -8.383 -4.559 7.353 1.00 73.25 118 GLY A N 1
ATOM 910 C CA . GLY A 1 118 ? -9.472 -4.338 8.305 1.00 73.25 118 GLY A CA 1
ATOM 911 C C . GLY A 1 118 ? -9.724 -2.872 8.649 1.00 73.25 118 GLY A C 1
ATOM 912 O O . GLY A 1 118 ? -9.313 -1.952 7.936 1.00 73.25 118 GLY A O 1
ATOM 913 N N . VAL A 1 119 ? -10.439 -2.676 9.756 1.00 81.62 119 VAL A N 1
ATOM 914 C CA . VAL A 1 119 ? -10.855 -1.370 10.275 1.00 81.62 119 VAL A CA 1
ATOM 915 C C . VAL A 1 119 ? -10.147 -1.111 11.600 1.00 81.62 119 VAL A C 1
ATOM 917 O O . VAL A 1 119 ? -10.104 -1.981 12.468 1.00 81.62 119 VAL A O 1
ATOM 920 N N . VAL A 1 120 ? -9.589 0.085 11.751 1.00 81.69 120 VAL A N 1
ATOM 921 C CA . VAL A 1 120 ? -8.906 0.547 12.956 1.00 81.69 120 VAL A CA 1
ATOM 922 C C . VAL A 1 120 ? -9.834 1.483 13.711 1.00 81.69 120 VAL A C 1
ATOM 924 O O . VAL A 1 120 ? -10.328 2.467 13.157 1.00 81.69 120 VAL A O 1
ATOM 927 N N . PHE A 1 121 ? -10.028 1.194 14.992 1.00 85.38 121 PHE A N 1
ATOM 928 C CA . PHE A 1 121 ? -10.840 2.000 15.887 1.00 85.38 121 PHE A CA 1
ATOM 929 C C . PHE A 1 121 ? -9.978 2.674 16.954 1.00 85.38 121 PHE A C 1
ATOM 931 O O . PHE A 1 121 ? -9.077 2.062 17.524 1.00 85.38 121 PHE A O 1
ATOM 938 N N . GLU A 1 122 ? -10.287 3.932 17.245 1.00 79.19 122 GLU A N 1
ATOM 939 C CA . GLU A 1 122 ? -9.891 4.581 18.488 1.00 79.19 122 GLU A CA 1
ATOM 940 C C . GLU A 1 122 ? -10.761 4.026 19.614 1.00 79.19 122 GLU A C 1
ATOM 942 O O . GLU A 1 122 ? -11.983 3.955 19.470 1.00 79.19 122 GLU A O 1
ATOM 947 N N . ALA A 1 123 ? -10.144 3.640 20.730 1.00 87.56 123 ALA A N 1
ATOM 948 C CA . ALA A 1 123 ? -10.849 3.094 21.879 1.00 87.56 123 ALA A CA 1
ATOM 949 C C . ALA A 1 123 ? -10.261 3.596 23.205 1.00 87.56 123 ALA A C 1
ATOM 951 O O . ALA A 1 123 ? -9.054 3.800 23.325 1.00 87.56 123 ALA A O 1
ATOM 952 N N . LEU A 1 124 ? -11.119 3.766 24.209 1.00 82.19 124 LEU A N 1
ATOM 953 C CA . LEU A 1 124 ? -10.770 4.146 25.573 1.00 82.19 124 LEU A CA 1
ATOM 954 C C . LEU A 1 124 ? -10.717 2.902 26.466 1.00 82.19 124 LEU A C 1
ATOM 956 O O . LEU A 1 124 ? -11.706 2.186 26.571 1.00 82.19 124 LEU A O 1
ATOM 960 N N . TYR A 1 125 ? -9.601 2.664 27.151 1.00 79.69 125 TYR A N 1
ATOM 961 C CA . TYR A 1 125 ? -9.502 1.604 28.159 1.00 79.69 125 TYR A CA 1
ATOM 962 C C . TYR A 1 125 ? -10.062 2.084 29.504 1.00 79.69 125 TYR A C 1
ATOM 964 O O . TYR A 1 125 ? -9.486 2.976 30.126 1.00 79.69 125 TYR A O 1
ATOM 972 N N . GLU A 1 126 ? -11.171 1.507 29.971 1.00 69.00 126 GLU A N 1
ATOM 973 C CA . GLU A 1 126 ? -11.875 1.986 31.176 1.00 69.00 126 GLU A CA 1
ATOM 974 C C . GLU A 1 126 ? -11.409 1.316 32.486 1.00 69.00 126 GLU A C 1
ATOM 976 O O . GLU A 1 126 ? -11.923 1.635 33.561 1.00 69.00 126 GLU A O 1
ATOM 981 N N . LYS A 1 127 ? -10.399 0.430 32.462 1.00 64.38 127 LYS A N 1
ATOM 982 C CA . LYS A 1 127 ? -9.930 -0.253 33.679 1.00 64.38 127 LYS A CA 1
ATOM 983 C C . LYS A 1 127 ? -8.719 0.426 34.330 1.00 64.38 127 LYS A C 1
ATOM 985 O O . LYS A 1 127 ? -7.571 0.053 34.105 1.00 64.38 127 LYS A O 1
ATOM 990 N N . ILE A 1 128 ? -8.973 1.349 35.257 1.00 61.81 128 ILE A N 1
ATOM 991 C CA . ILE A 1 128 ? -8.020 1.672 36.334 1.00 61.81 128 ILE A CA 1
ATOM 992 C C . ILE A 1 128 ? -8.740 1.495 37.673 1.00 61.81 128 ILE A C 1
ATOM 994 O O . ILE A 1 128 ? -9.426 2.384 38.163 1.00 61.81 128 ILE A O 1
ATOM 998 N N . ASN A 1 129 ? -8.575 0.314 38.272 1.00 55.56 129 ASN A N 1
ATOM 999 C CA . ASN A 1 129 ? -8.977 0.018 39.647 1.00 55.56 129 ASN A CA 1
ATOM 1000 C C . ASN A 1 129 ? -7.727 -0.340 40.455 1.00 55.56 129 ASN A C 1
ATOM 1002 O O . ASN A 1 129 ? -7.443 -1.509 40.713 1.00 55.56 129 ASN A O 1
ATOM 1006 N N . ARG A 1 130 ? -6.951 0.672 40.856 1.00 59.28 130 ARG A N 1
ATOM 1007 C CA . ARG A 1 130 ? -5.966 0.481 41.923 1.00 59.28 130 ARG A CA 1
ATOM 1008 C C . ARG A 1 130 ? -6.081 1.592 42.952 1.00 59.28 130 ARG A C 1
ATOM 1010 O O . ARG A 1 130 ? -5.916 2.766 42.645 1.00 59.28 130 ARG A O 1
ATOM 1017 N N . ARG A 1 131 ? -6.379 1.171 44.177 1.00 55.03 131 ARG A N 1
ATOM 1018 C CA . ARG A 1 131 ? -6.331 1.967 45.401 1.00 55.03 131 ARG A CA 1
ATOM 1019 C C . ARG A 1 131 ? -4.930 1.790 45.996 1.00 55.03 131 ARG A C 1
ATOM 1021 O O . ARG A 1 131 ? -4.491 0.647 46.136 1.00 55.03 131 ARG A O 1
ATOM 1028 N N . VAL A 1 132 ? -4.252 2.888 46.318 1.00 54.81 132 VAL A N 1
ATOM 1029 C CA . VAL A 1 132 ? -3.118 2.957 47.258 1.00 54.81 132 VAL A CA 1
ATOM 1030 C C . VAL A 1 132 ? -3.368 4.108 48.213 1.00 54.81 132 VAL A C 1
ATOM 1032 O O . VAL A 1 132 ? -3.864 5.150 47.730 1.00 54.81 132 VAL A O 1
#

pLDDT: mean 70.54, std 16.11, range [38.72, 92.38]

Secondary structure (DSSP, 8-state):
-------------------------TTS-----HHHHHHHHHHHHHHTT----HHHHHHH-GGGHHHHHHHHHHHHHHHHHHHHHHHHHHHS---S-----EETTEEEEEEEEEETTEEEEEEEE-------

Radius of gyration: 29.32 Å; chains: 1; bounding box: 55×67×78 Å

Sequence (132 aa):
MTGSAPAPDAADDDGSAEPMLPPIDENAETTRDPMEMVASTFMEELRTGKRPSVDDFAHRFPQQAEEIRDLLPMLIALEDVKAKHELDSVKQPLPQQLEIEQLGEYKILREIGRGGMGVVFEALYEKINRRV